Protein AF-A0A2E3UHI4-F1 (afdb_monomer)

Nearest PDB structures (foldseek):
  2bgj-assembly4_D  TM=9.078E-01  e=6.580E-07  Rhodobacter capsulatus
  4fk8-assembly1_A  TM=8.859E-01  e=2.713E-05  Burkholderia thailandensis E264
  4fk8-assembly2_B  TM=8.939E-01  e=1.375E-04  Burkholderia thailandensis E264
  6rra-assembly1_A  TM=8.627E-01  e=2.207E-04  Brucella ovis ATCC 25840
  4f7d-assembly1_A  TM=8.735E-01  e=4.056E-04  Burkholderia thailandensis E264

Solvent-accessible surface area (backbone atoms only — not comparable to full-atom values): 3446 Å² total; per-residue (Å²): 78,77,93,74,75,42,80,73,75,39,53,90,81,46,72,50,79,46,71,30,46,71,65,56,45,54,58,52,50,56,54,43,44,76,46,64,33,42,80,32,46,94,92,49,81,56,26,26,43,77,49,67,68,57,89,130

Secondary structure (DSSP, 8-state):
-GGGTPPPP-TTT--EEEEE-HHHHHHHHHHHHHTT--B-BTTB--SEEEEES---

Structure (mmCIF, N/CA/C/O backbone):
data_AF-A0A2E3UHI4-F1
#
_entry.id   AF-A0A2E3UHI4-F1
#
loop_
_atom_site.group_PDB
_atom_site.id
_atom_site.type_symbol
_atom_site.label_atom_id
_atom_site.label_alt_id
_atom_site.label_comp_id
_atom_site.label_asym_id
_atom_site.label_entity_id
_atom_site.label_seq_id
_atom_site.pdbx_PDB_ins_code
_atom_site.Cartn_x
_atom_site.Cartn_y
_atom_site.Cartn_z
_atom_site.occupancy
_atom_site.B_iso_or_equiv
_atom_site.auth_seq_id
_atom_site.auth_comp_id
_atom_site.auth_asym_id
_atom_site.auth_atom_id
_atom_site.pdbx_PDB_model_num
ATOM 1 N N . PHE A 1 1 ? -7.401 -10.022 11.824 1.00 86.25 1 PHE A N 1
ATOM 2 C CA . PHE A 1 1 ? -7.566 -8.868 12.737 1.00 86.25 1 PHE A CA 1
ATOM 3 C C . PHE A 1 1 ? -8.201 -9.292 14.051 1.00 86.25 1 PHE A C 1
ATOM 5 O O . PHE A 1 1 ? -7.541 -9.164 15.073 1.00 86.25 1 PHE A O 1
ATOM 12 N N . ALA A 1 2 ? -9.427 -9.832 14.051 1.00 93.12 2 ALA A N 1
ATOM 13 C CA . ALA A 1 2 ? -10.112 -10.251 15.282 1.00 93.12 2 ALA A CA 1
ATOM 14 C C . ALA A 1 2 ? -9.374 -11.358 16.063 1.00 93.12 2 ALA A C 1
ATOM 16 O O . ALA A 1 2 ? -9.320 -11.322 17.286 1.00 93.12 2 ALA A O 1
ATOM 17 N N . ASP A 1 3 ? -8.756 -12.296 15.349 1.00 95.38 3 ASP A N 1
ATOM 18 C CA . ASP A 1 3 ? -7.877 -13.348 15.874 1.00 95.38 3 ASP A CA 1
ATOM 19 C C . ASP A 1 3 ? -6.616 -12.808 16.568 1.00 95.38 3 ASP A C 1
ATOM 21 O O . ASP A 1 3 ? -6.105 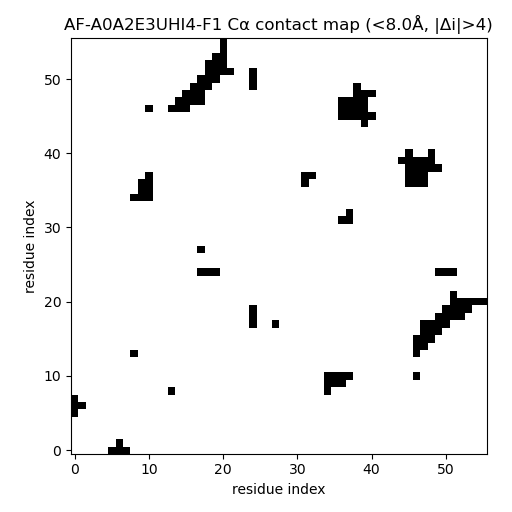-13.426 17.497 1.00 95.38 3 ASP A O 1
ATOM 25 N N . LEU A 1 4 ? -6.146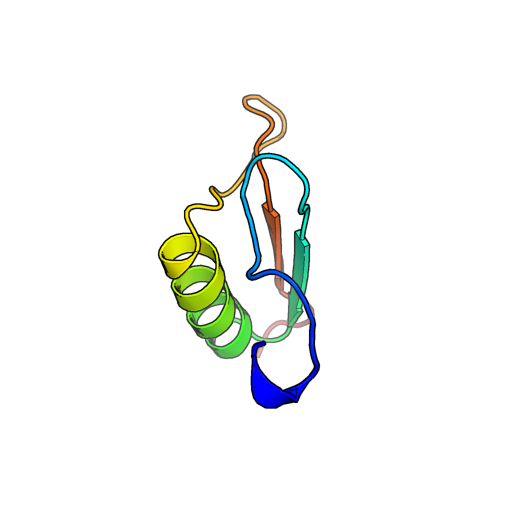 -11.635 16.140 1.00 94.75 4 LEU A N 1
ATOM 26 C CA . LEU A 1 4 ? -4.987 -10.938 16.699 1.00 94.75 4 LEU A CA 1
ATOM 27 C C . LEU A 1 4 ? -5.375 -9.850 17.717 1.00 94.75 4 LEU A C 1
ATOM 29 O O . LEU A 1 4 ? -4.493 -9.202 18.272 1.00 94.75 4 LEU A O 1
ATOM 33 N N . GLY A 1 5 ? -6.674 -9.615 17.946 1.00 95.12 5 GLY A N 1
ATOM 34 C CA . GLY A 1 5 ? -7.162 -8.534 18.811 1.00 95.12 5 GLY A CA 1
ATOM 35 C C . GLY A 1 5 ? -6.832 -7.122 18.305 1.00 95.12 5 GLY A C 1
ATOM 36 O O . GLY A 1 5 ? -6.788 -6.187 19.101 1.00 95.12 5 GLY A O 1
ATOM 37 N N . LEU A 1 6 ? -6.578 -6.963 17.003 1.00 94.19 6 LEU A N 1
ATOM 38 C CA . LEU A 1 6 ? -6.203 -5.689 16.385 1.00 94.19 6 LEU A CA 1
ATOM 39 C C . LEU A 1 6 ? -7.383 -5.064 15.629 1.00 94.19 6 LEU A C 1
ATOM 41 O O . LEU A 1 6 ? -8.195 -5.804 15.060 1.00 94.19 6 LEU A O 1
ATOM 45 N N . PRO A 1 7 ? -7.471 -3.721 15.568 1.00 94.12 7 PRO A N 1
ATOM 46 C CA . PRO A 1 7 ? -8.413 -3.058 14.676 1.00 94.12 7 PRO A CA 1
ATOM 47 C C . PRO A 1 7 ? -8.097 -3.401 13.209 1.00 94.12 7 PRO A C 1
ATOM 49 O O . PRO A 1 7 ? -6.940 -3.682 12.880 1.00 94.12 7 PRO A O 1
ATOM 52 N N . PRO A 1 8 ? -9.107 -3.406 12.319 1.00 94.12 8 PRO A N 1
ATOM 53 C CA . PRO A 1 8 ? -8.860 -3.502 10.888 1.00 94.12 8 PRO A CA 1
ATOM 54 C C . PRO A 1 8 ? -8.100 -2.267 10.393 1.00 94.12 8 PRO A C 1
ATOM 56 O O . PRO A 1 8 ? -8.178 -1.197 10.995 1.00 94.12 8 PRO A O 1
ATOM 59 N N . MET A 1 9 ? -7.399 -2.422 9.273 1.00 95.88 9 MET A N 1
ATOM 60 C CA . MET A 1 9 ? -6.740 -1.311 8.587 1.00 95.88 9 MET A CA 1
ATOM 61 C C . MET A 1 9 ? -7.766 -0.245 8.175 1.00 95.88 9 MET A C 1
ATOM 63 O O . MET A 1 9 ? -8.861 -0.589 7.721 1.00 95.88 9 MET A O 1
ATOM 67 N N . SER A 1 10 ? -7.410 1.033 8.321 1.00 96.81 10 SER A N 1
ATOM 68 C CA . SER A 1 10 ? -8.264 2.171 7.985 1.00 96.81 10 SER A CA 1
ATOM 69 C C . SER A 1 10 ? -7.495 3.296 7.274 1.00 96.81 10 SER A C 1
ATOM 71 O O . SER A 1 10 ? -6.348 3.590 7.618 1.00 96.81 10 SER A O 1
ATOM 73 N N . PRO A 1 11 ? -8.121 4.010 6.320 1.00 97.94 11 PRO A N 1
ATOM 74 C CA . PRO A 1 11 ? -7.478 5.141 5.649 1.00 97.94 11 PRO A CA 1
ATOM 75 C C . PRO A 1 11 ? -7.238 6.343 6.581 1.00 97.94 11 PRO A C 1
ATOM 77 O O . PRO A 1 11 ? -6.428 7.219 6.268 1.00 97.94 11 PRO A O 1
ATOM 80 N N . GLU A 1 12 ? -7.908 6.405 7.735 1.00 97.94 12 GLU A N 1
ATOM 81 C CA . GLU A 1 12 ? -7.718 7.480 8.714 1.00 97.94 12 GLU A CA 1
ATOM 82 C C . GLU A 1 12 ? -6.334 7.410 9.369 1.00 97.94 12 GLU A C 1
ATOM 84 O O . GLU A 1 12 ? -5.693 8.446 9.553 1.00 97.94 12 GLU A O 1
ATOM 89 N N . THR A 1 13 ? -5.848 6.201 9.662 1.00 97.75 13 THR A N 1
ATOM 90 C CA . THR A 1 13 ? -4.637 5.995 10.469 1.00 97.75 13 THR A CA 1
ATOM 91 C C . THR A 1 13 ? -3.494 5.310 9.736 1.00 97.75 13 THR A 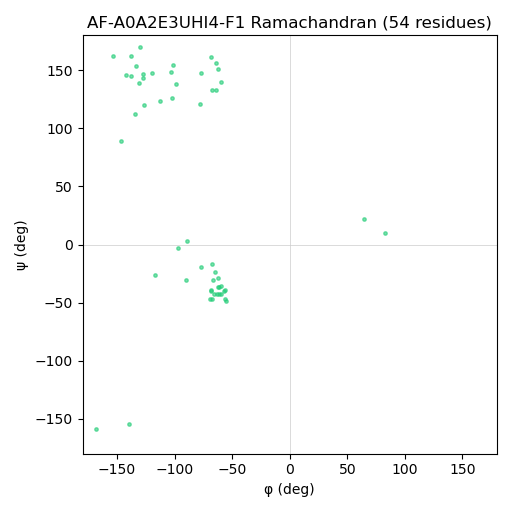C 1
ATOM 93 O O . THR A 1 13 ? -2.338 5.526 10.095 1.00 97.75 13 THR A O 1
ATOM 96 N N . ASP A 1 14 ? -3.776 4.501 8.716 1.00 98.31 14 ASP A N 1
ATOM 97 C CA . ASP A 1 14 ? -2.773 3.619 8.123 1.00 98.31 14 ASP A CA 1
ATOM 98 C C . ASP A 1 14 ? -2.167 4.200 6.846 1.00 98.31 14 ASP A C 1
ATOM 100 O O . ASP A 1 14 ? -2.863 4.767 5.998 1.00 98.31 14 ASP A O 1
ATOM 104 N N . ARG A 1 15 ? -0.844 4.063 6.703 1.00 98.44 15 ARG A N 1
ATOM 105 C CA . ARG A 1 15 ? -0.090 4.451 5.504 1.00 98.44 15 ARG A CA 1
ATOM 106 C C . ARG A 1 15 ? 0.835 3.320 5.069 1.00 98.44 15 ARG A C 1
ATOM 108 O O . ARG A 1 15 ? 1.464 2.689 5.916 1.00 98.44 15 ARG A O 1
ATOM 115 N N . GLY A 1 16 ? 0.923 3.070 3.763 1.00 97.56 16 GLY A N 1
ATOM 116 C CA . GLY A 1 16 ? 1.665 1.937 3.199 1.00 97.56 16 GLY A CA 1
ATOM 117 C C . GLY A 1 16 ? 2.680 2.326 2.123 1.00 97.56 16 GLY A C 1
ATOM 118 O O . GLY A 1 16 ? 2.423 3.186 1.288 1.00 97.56 16 GLY A O 1
ATOM 119 N N . MET A 1 17 ? 3.826 1.648 2.099 1.00 98.56 17 MET A N 1
ATOM 120 C CA . MET A 1 17 ? 4.771 1.692 0.980 1.00 98.56 17 MET A CA 1
ATOM 121 C C . MET A 1 17 ? 5.058 0.257 0.545 1.00 98.56 17 MET A C 1
ATOM 123 O O . MET A 1 17 ? 5.514 -0.553 1.352 1.00 98.56 17 MET A O 1
ATOM 127 N N . VAL A 1 18 ? 4.756 -0.067 -0.712 1.00 98.38 18 VAL A N 1
ATOM 128 C CA . VAL A 1 18 ? 4.866 -1.431 -1.246 1.00 98.38 18 VAL A CA 1
ATOM 129 C C . VAL A 1 18 ? 5.982 -1.485 -2.280 1.00 98.38 18 VAL A C 1
ATOM 131 O O . VAL A 1 18 ? 5.951 -0.752 -3.266 1.00 98.38 18 VAL A O 1
ATOM 134 N N . CYS A 1 19 ? 6.957 -2.370 -2.074 1.00 98.50 19 CYS A N 1
ATOM 135 C CA . CYS A 1 19 ? 8.068 -2.560 -3.000 1.00 98.50 19 CYS A CA 1
ATOM 136 C C . CYS A 1 19 ? 8.314 -4.053 -3.251 1.00 98.50 19 CYS A C 1
ATOM 138 O O . CYS A 1 19 ? 8.718 -4.786 -2.348 1.00 98.50 19 CYS A O 1
ATOM 140 N N . GLY A 1 20 ? 8.047 -4.514 -4.473 1.00 98.00 20 GLY A N 1
ATOM 141 C CA . GLY A 1 20 ? 8.161 -5.923 -4.850 1.00 98.00 20 GLY A CA 1
ATOM 142 C C . GLY A 1 20 ? 8.075 -6.155 -6.358 1.00 98.00 20 GLY A C 1
ATOM 143 O O . GLY A 1 20 ? 8.345 -5.255 -7.156 1.00 98.00 20 GLY A O 1
ATOM 144 N N . SER A 1 21 ? 7.730 -7.379 -6.771 1.00 98.12 21 SER A N 1
ATOM 145 C CA . SER A 1 21 ? 7.493 -7.683 -8.189 1.00 98.12 21 SER A CA 1
ATOM 146 C C . SER A 1 21 ? 6.226 -6.985 -8.697 1.00 98.12 21 SER A C 1
ATOM 148 O O . SER A 1 21 ? 5.349 -6.622 -7.914 1.00 98.12 21 SER A O 1
ATOM 150 N N . LEU A 1 22 ? 6.080 -6.835 -10.020 1.00 97.94 22 LEU A N 1
ATOM 151 C CA . LEU A 1 22 ? 4.874 -6.220 -10.592 1.00 97.94 22 LEU A CA 1
ATOM 152 C C . LEU A 1 22 ? 3.592 -6.961 -10.180 1.00 97.94 22 LEU A C 1
ATOM 154 O O . LEU A 1 22 ? 2.587 -6.315 -9.897 1.00 97.94 22 LEU A O 1
ATOM 158 N N . GLN A 1 23 ? 3.624 -8.297 -10.149 1.00 97.88 23 GLN A N 1
ATOM 159 C CA . GLN A 1 23 ? 2.461 -9.086 -9.746 1.00 97.88 23 GLN A CA 1
ATOM 160 C C . GLN A 1 23 ? 2.168 -8.918 -8.254 1.00 97.88 23 GLN A C 1
ATOM 162 O O . GLN A 1 23 ? 1.038 -8.613 -7.895 1.00 97.88 23 GLN A O 1
ATOM 167 N N . PHE A 1 24 ? 3.198 -9.013 -7.408 1.00 98.19 24 PHE A N 1
ATOM 168 C CA . PHE A 1 24 ? 3.058 -8.794 -5.970 1.00 98.19 24 PHE A CA 1
ATOM 169 C C . PHE A 1 24 ? 2.455 -7.420 -5.668 1.00 98.19 24 PHE A C 1
ATOM 171 O O . PHE A 1 24 ? 1.497 -7.322 -4.909 1.00 98.19 24 PHE A O 1
ATOM 178 N N . ASN A 1 25 ? 2.957 -6.362 -6.309 1.00 98.31 25 ASN A N 1
ATOM 179 C CA . ASN A 1 25 ? 2.430 -5.018 -6.103 1.00 98.31 25 ASN A CA 1
ATOM 180 C C . ASN A 1 25 ? 0.944 -4.934 -6.467 1.00 98.31 25 ASN A C 1
ATOM 182 O O . ASN A 1 25 ? 0.181 -4.343 -5.715 1.00 98.31 25 ASN A O 1
ATOM 186 N N . LYS A 1 26 ? 0.517 -5.543 -7.581 1.00 98.25 26 LYS A N 1
ATOM 187 C CA . LYS A 1 26 ? -0.900 -5.567 -7.984 1.00 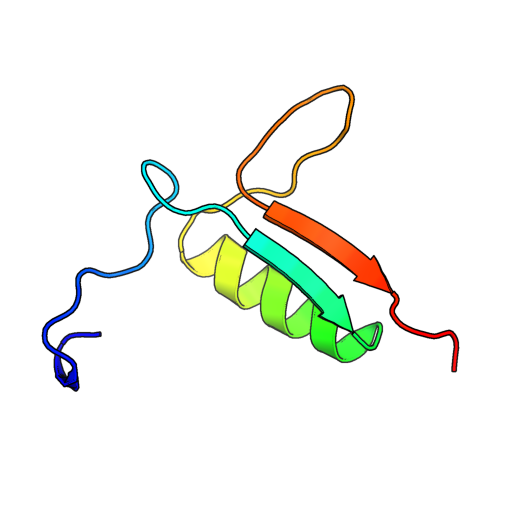98.25 26 LYS A CA 1
ATOM 188 C C . LYS A 1 26 ? -1.786 -6.276 -6.968 1.00 98.25 26 LYS A C 1
ATOM 190 O O . LYS A 1 26 ? -2.853 -5.763 -6.645 1.00 98.25 26 LYS A O 1
ATOM 195 N N . ASP A 1 27 ? -1.326 -7.408 -6.449 1.00 98.50 27 ASP A N 1
ATOM 196 C CA . ASP A 1 27 ? -2.081 -8.178 -5.464 1.00 98.50 27 ASP A CA 1
ATOM 197 C C . ASP A 1 27 ? -2.224 -7.392 -4.149 1.00 98.50 27 ASP A C 1
ATOM 199 O O . ASP A 1 27 ? -3.313 -7.318 -3.582 1.00 98.50 27 ASP A O 1
ATOM 203 N N . ILE A 1 28 ? -1.151 -6.735 -3.688 1.00 98.38 28 ILE A N 1
ATOM 204 C CA . ILE A 1 28 ? -1.200 -5.904 -2.478 1.00 98.38 28 ILE A CA 1
ATOM 205 C C . ILE A 1 28 ? -2.048 -4.644 -2.687 1.00 98.38 28 ILE A C 1
ATOM 207 O O . ILE A 1 28 ? -2.816 -4.303 -1.792 1.00 98.38 28 ILE A O 1
ATOM 211 N N . MET A 1 29 ? -1.971 -3.977 -3.846 1.00 98.31 29 MET A N 1
ATOM 212 C CA . MET A 1 29 ? -2.832 -2.823 -4.153 1.00 98.31 29 MET A CA 1
ATOM 213 C C . MET A 1 29 ? -4.311 -3.182 -4.007 1.00 98.31 29 MET A C 1
ATOM 215 O O . MET A 1 29 ? -5.024 -2.500 -3.280 1.00 98.31 29 MET A O 1
ATOM 219 N N . ALA A 1 30 ? -4.745 -4.305 -4.588 1.00 98.56 30 ALA A N 1
ATOM 220 C CA . ALA A 1 30 ? -6.131 -4.758 -4.474 1.00 98.56 30 ALA A CA 1
ATOM 221 C C . ALA A 1 30 ? -6.561 -4.999 -3.013 1.00 98.56 30 ALA A C 1
ATOM 223 O O . ALA A 1 30 ? -7.699 -4.711 -2.643 1.00 98.56 30 ALA A O 1
ATOM 224 N N . ILE A 1 31 ? -5.655 -5.499 -2.163 1.00 98.12 31 ILE A N 1
ATOM 225 C CA . ILE A 1 31 ? -5.920 -5.666 -0.727 1.00 98.12 31 ILE A CA 1
ATOM 226 C C . ILE A 1 31 ? -6.062 -4.302 -0.038 1.00 98.12 31 ILE A C 1
ATOM 228 O O . ILE A 1 31 ? -7.011 -4.108 0.717 1.00 98.12 31 ILE A O 1
ATOM 232 N N . LEU A 1 32 ? -5.150 -3.357 -0.287 1.00 98.12 32 LEU A N 1
ATOM 233 C CA . LEU A 1 32 ? -5.185 -2.021 0.326 1.00 98.12 32 LEU A CA 1
ATOM 234 C C . LEU A 1 32 ? -6.443 -1.241 -0.085 1.00 98.12 32 LEU A C 1
ATOM 236 O O . LEU A 1 32 ? -7.106 -0.644 0.765 1.00 98.12 32 LEU A O 1
ATOM 240 N N . GLU A 1 33 ? -6.818 -1.313 -1.361 1.00 98.12 33 GLU A N 1
ATOM 241 C CA . GLU A 1 33 ? -8.050 -0.724 -1.891 1.00 98.12 33 GLU A CA 1
ATOM 242 C C . GLU A 1 33 ? -9.303 -1.349 -1.260 1.00 98.12 33 GLU A C 1
ATOM 244 O O . GLU A 1 33 ? -10.256 -0.634 -0.948 1.00 98.12 33 GLU A O 1
ATOM 249 N N . ALA A 1 34 ? -9.298 -2.659 -0.983 1.00 98.00 34 ALA A N 1
ATOM 250 C CA . ALA A 1 34 ? -10.397 -3.324 -0.279 1.00 98.00 34 ALA A CA 1
ATOM 251 C C . ALA A 1 34 ? -10.569 -2.835 1.176 1.00 98.00 34 ALA A C 1
ATOM 253 O O . ALA A 1 34 ? -11.672 -2.919 1.718 1.00 98.00 34 ALA A O 1
ATOM 254 N N . PHE A 1 35 ? -9.515 -2.285 1.791 1.00 97.56 35 PHE A N 1
ATOM 255 C CA . PHE A 1 35 ? -9.570 -1.581 3.083 1.00 97.56 35 PHE A CA 1
ATOM 256 C C . PHE A 1 35 ? -9.844 -0.072 2.950 1.00 97.56 35 PHE A C 1
ATOM 258 O O . PHE A 1 35 ? -9.887 0.642 3.952 1.00 97.56 35 PHE A O 1
ATOM 265 N N . GLY A 1 36 ? -10.067 0.428 1.732 1.00 98.12 36 GLY A N 1
ATOM 266 C CA . GLY A 1 36 ? -10.402 1.826 1.461 1.00 98.12 36 GLY A CA 1
ATOM 267 C C . GLY A 1 36 ? -9.204 2.775 1.393 1.00 98.12 36 GLY A C 1
ATOM 268 O O . GLY A 1 36 ? -9.404 3.991 1.350 1.00 98.12 36 GLY A O 1
ATOM 269 N N . LEU A 1 37 ? -7.972 2.257 1.381 1.00 98.56 37 LEU A N 1
ATOM 270 C CA . LEU A 1 37 ? -6.780 3.069 1.144 1.00 98.56 37 LEU A CA 1
ATOM 271 C C . LEU A 1 37 ? -6.659 3.386 -0.352 1.00 98.56 37 LEU A C 1
ATOM 273 O O . LEU A 1 37 ? -7.034 2.578 -1.198 1.00 98.56 37 LEU A O 1
ATOM 277 N N . ARG A 1 38 ? -6.117 4.561 -0.687 1.00 98.56 38 ARG A N 1
ATOM 278 C CA . ARG A 1 38 ? -5.931 5.009 -2.074 1.00 98.56 38 ARG A CA 1
ATOM 279 C C . ARG A 1 38 ? -4.460 5.245 -2.379 1.00 98.56 38 ARG A C 1
ATOM 281 O O . ARG A 1 38 ? -3.704 5.692 -1.510 1.00 98.56 38 ARG A O 1
ATOM 288 N N . GLU A 1 39 ? -4.084 4.999 -3.629 1.00 98.44 39 GLU A N 1
ATOM 289 C CA . GLU A 1 39 ? -2.744 5.302 -4.119 1.00 98.44 39 GLU A CA 1
ATOM 290 C C . GLU A 1 39 ? -2.513 6.815 -4.172 1.00 98.44 39 GLU A C 1
ATOM 292 O O . GLU A 1 39 ? -3.354 7.582 -4.644 1.00 98.44 39 GLU A O 1
ATOM 297 N N . GLY A 1 40 ? -1.368 7.244 -3.656 1.00 98.25 40 GLY A N 1
ATOM 298 C CA . GLY A 1 40 ? -0.920 8.623 -3.650 1.00 98.25 40 GLY A CA 1
ATOM 299 C C . GLY A 1 40 ? 0.113 8.885 -4.729 1.00 98.25 40 GLY A C 1
ATOM 300 O O . GLY A 1 40 ? 0.886 8.017 -5.124 1.00 98.25 40 GLY A O 1
ATOM 301 N N . ALA A 1 41 ? 0.174 10.141 -5.145 1.00 97.50 41 ALA A N 1
ATOM 302 C CA . ALA A 1 41 ? 1.224 10.663 -6.001 1.00 97.50 41 ALA A CA 1
ATOM 303 C C . ALA A 1 41 ? 1.791 11.950 -5.394 1.00 97.50 41 ALA A C 1
ATOM 305 O O . ALA A 1 41 ? 1.218 12.530 -4.474 1.00 97.50 41 ALA A O 1
ATOM 306 N N . ASN A 1 42 ? 2.899 12.444 -5.945 1.00 96.62 42 ASN A N 1
ATOM 307 C CA . ASN A 1 42 ? 3.501 13.702 -5.491 1.00 96.62 42 ASN A CA 1
ATOM 308 C C . ASN A 1 42 ? 2.504 14.884 -5.562 1.00 96.62 42 ASN A C 1
ATOM 310 O O . ASN A 1 42 ? 2.425 15.697 -4.648 1.00 96.62 42 ASN A O 1
ATOM 314 N N . SER A 1 43 ? 1.682 14.944 -6.615 1.00 97.12 43 SER A N 1
ATOM 315 C CA . SER A 1 43 ? 0.659 15.985 -6.797 1.00 97.12 43 SER A CA 1
ATOM 316 C C . SER A 1 43 ? -0.602 15.791 -5.952 1.00 97.12 43 SER A C 1
ATOM 318 O O . SER A 1 43 ? -1.368 16.736 -5.784 1.00 97.12 43 SER A O 1
ATOM 320 N N . GLU A 1 44 ? -0.847 14.577 -5.458 1.00 97.75 44 GLU A N 1
ATOM 321 C CA . GLU A 1 44 ? -2.040 14.238 -4.683 1.00 97.75 44 GLU A CA 1
ATOM 322 C C . GLU A 1 44 ? -1.696 13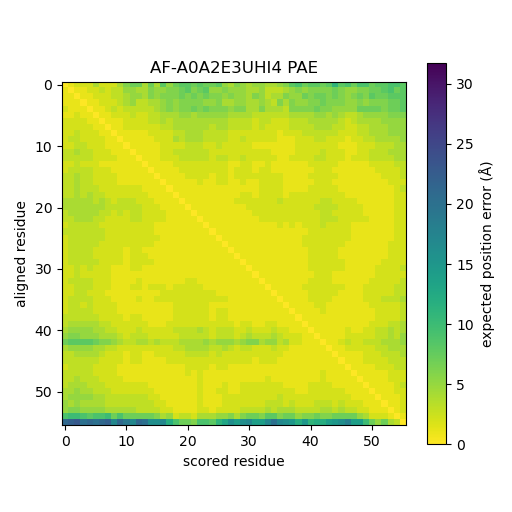.173 -3.625 1.00 97.75 44 GLU A C 1
ATOM 324 O O . GLU A 1 44 ? -1.772 11.971 -3.897 1.00 97.75 44 GLU A O 1
ATOM 329 N N . PRO A 1 45 ? -1.275 13.595 -2.418 1.00 98.00 45 PRO A N 1
ATOM 330 C CA . PRO A 1 45 ? -0.945 12.676 -1.335 1.00 98.00 45 PRO A CA 1
ATOM 331 C C . PRO A 1 45 ? -2.163 11.869 -0.873 1.00 98.00 45 PRO A C 1
ATOM 333 O O . PRO A 1 45 ? -3.231 12.428 -0.610 1.00 98.00 45 PRO A O 1
ATOM 336 N N . ARG A 1 46 ? -1.980 10.554 -0.733 1.00 98.44 46 ARG A N 1
ATOM 337 C CA . ARG A 1 46 ? -2.992 9.602 -0.250 1.00 98.44 46 ARG A CA 1
ATOM 338 C C . ARG A 1 46 ? -2.349 8.578 0.689 1.00 98.44 46 ARG A C 1
ATOM 340 O O . ARG A 1 46 ? -1.356 8.877 1.353 1.00 98.44 46 ARG A O 1
ATOM 347 N N . GLU A 1 47 ? -2.947 7.399 0.801 1.00 98.75 47 GLU A N 1
ATOM 348 C CA . GLU A 1 47 ? -2.670 6.461 1.875 1.00 98.75 47 GLU A CA 1
ATOM 349 C C . GLU A 1 47 ? -1.539 5.477 1.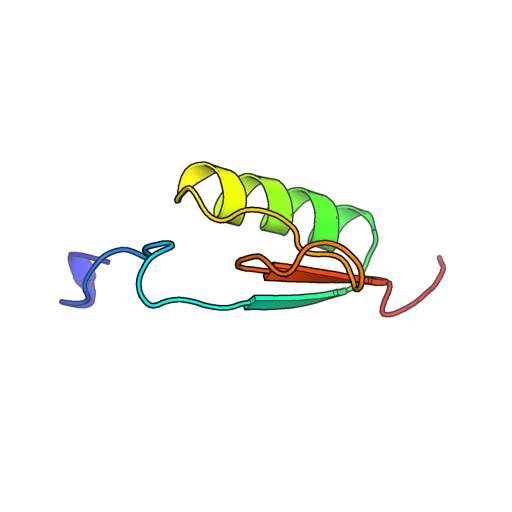558 1.00 98.75 47 GLU A C 1
ATOM 351 O O . GLU A 1 47 ? -0.821 5.085 2.476 1.00 98.75 47 GLU A O 1
ATOM 356 N N . TYR A 1 48 ? -1.325 5.100 0.294 1.00 98.69 48 TYR A N 1
ATOM 357 C CA . TYR A 1 48 ? -0.194 4.241 -0.062 1.00 98.69 48 TYR A CA 1
ATOM 358 C C . TYR A 1 48 ? 0.526 4.651 -1.343 1.00 98.69 48 TYR A C 1
ATOM 360 O O . TYR A 1 48 ? -0.015 5.374 -2.169 1.00 98.69 48 TYR A O 1
ATOM 368 N N . VAL A 1 49 ? 1.751 4.161 -1.516 1.00 98.62 49 VAL A N 1
ATOM 369 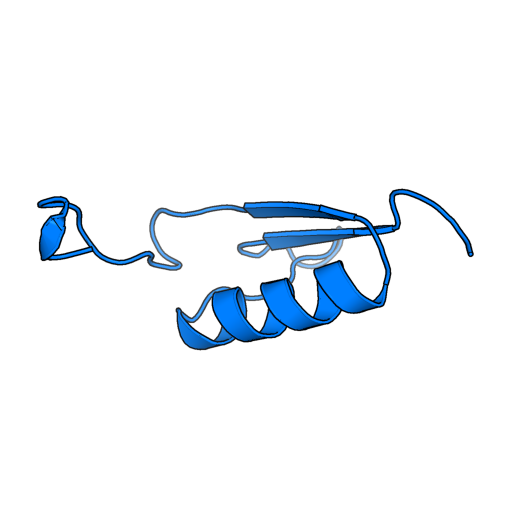C CA . VAL A 1 49 ? 2.529 4.273 -2.760 1.00 98.62 49 VAL A CA 1
ATOM 370 C C . VAL A 1 49 ? 3.143 2.923 -3.119 1.00 98.62 49 VAL A C 1
ATOM 372 O O . VAL A 1 49 ? 3.392 2.098 -2.231 1.00 98.62 49 VAL A O 1
ATOM 375 N N . VAL A 1 50 ? 3.407 2.696 -4.408 1.00 98.25 50 VAL A N 1
ATOM 376 C CA . VAL A 1 50 ? 4.023 1.453 -4.894 1.00 98.25 50 VAL A CA 1
ATOM 377 C C . VAL A 1 50 ? 5.247 1.713 -5.766 1.00 98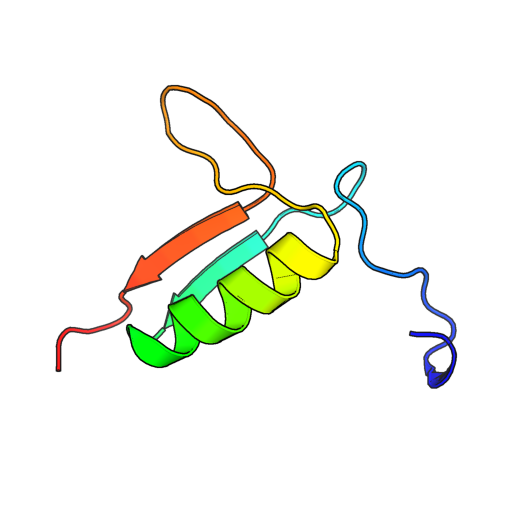.25 50 VAL A C 1
ATOM 379 O O . VAL A 1 50 ? 5.298 2.669 -6.533 1.00 98.25 50 VAL A O 1
ATOM 382 N N . GLU A 1 51 ? 6.226 0.815 -5.694 1.00 98.25 51 GLU A N 1
ATOM 383 C CA . GLU A 1 51 ? 7.410 0.819 -6.554 1.00 98.25 51 GLU A CA 1
ATOM 384 C C . GLU A 1 51 ? 7.807 -0.617 -6.930 1.00 98.25 51 GLU A C 1
ATOM 386 O O . GLU A 1 51 ? 7.632 -1.555 -6.152 1.00 98.25 51 GLU A O 1
ATOM 391 N N . LYS A 1 52 ? 8.325 -0.837 -8.143 1.00 97.88 52 LYS A N 1
ATOM 392 C CA . LYS A 1 52 ? 8.870 -2.150 -8.524 1.00 97.88 52 LYS A CA 1
ATOM 393 C C . LYS A 1 52 ? 10.260 -2.323 -7.915 1.00 97.88 52 LYS A C 1
ATOM 395 O O . LYS A 1 52 ? 11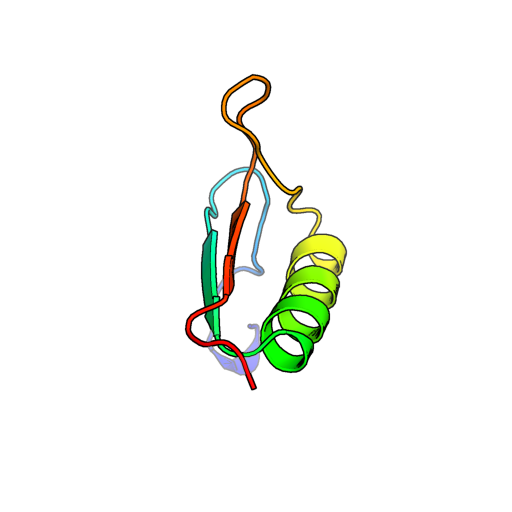.166 -1.581 -8.276 1.00 97.88 52 LYS A O 1
ATOM 400 N N . ALA A 1 53 ? 10.447 -3.357 -7.098 1.00 97.88 53 ALA A N 1
ATOM 401 C CA . ALA A 1 53 ? 11.746 -3.691 -6.511 1.00 97.88 53 ALA A CA 1
ATOM 402 C C . ALA A 1 53 ? 12.773 -4.144 -7.560 1.00 97.88 53 ALA A C 1
ATOM 404 O O . ALA A 1 53 ? 13.976 -3.959 -7.396 1.00 97.88 53 ALA A O 1
ATOM 405 N N . PHE A 1 54 ? 12.300 -4.772 -8.635 1.00 96.44 54 PHE A N 1
ATOM 406 C CA . PHE A 1 54 ? 13.123 -5.251 -9.737 1.00 96.44 54 PHE A CA 1
ATOM 407 C C . PHE A 1 54 ? 12.308 -5.318 -11.028 1.00 96.44 54 PHE A C 1
ATOM 409 O O . PHE A 1 54 ? 11.072 -5.326 -11.020 1.00 96.44 54 PHE A O 1
ATOM 416 N N . VAL A 1 55 ? 13.021 -5.375 -12.150 1.00 89.25 55 VAL A N 1
ATOM 417 C CA . VAL A 1 55 ? 12.454 -5.683 -13.463 1.00 89.25 55 VAL A CA 1
ATOM 418 C C . VAL A 1 55 ? 12.805 -7.133 -13.781 1.00 89.25 55 VAL A C 1
ATOM 420 O O . VAL A 1 55 ? 13.971 -7.512 -13.682 1.00 89.25 55 VAL A O 1
ATOM 423 N N . GLY A 1 56 ? 11.788 -7.927 -14.106 1.00 70.00 56 GLY A N 1
ATOM 424 C CA . GLY A 1 56 ? 11.901 -9.297 -14.603 1.00 70.00 56 GLY A CA 1
ATOM 425 C C . GLY A 1 56 ? 11.207 -9.428 -15.946 1.00 70.00 56 GLY A C 1
ATOM 426 O O . GLY A 1 56 ? 10.356 -8.553 -16.240 1.00 70.00 56 GLY A O 1
#

Radius of gyration: 12.51 Å; Cα contacts (8 Å, |Δi|>4): 69; chains: 1; bounding box: 24×29×33 Å

Foldseek 3Di:
DVVVVDDDDAQVPAAEEEEEAPVVQVVVQVVCVVRVWDEADPVGDTRYHYDYNDDD

Sequence (56 aa):
FADLGLPPMSPETDRGMVCGSLQFNKDIMAILEAFGLREGANSEPREYVVEKAFVG

pLDDT: mean 96.69, std 4.25, range [70.0, 98.75]

Mean predicted aligned error: 2.5 Å